Protein AF-D5I5F1-F1 (afdb_monomer_lite)

Organism: Helianthus annuus (NCBI:txid4232)

pLDDT: mean 97.1, std 1.74, range [88.38, 98.69]

Structure (mmCIF, N/CA/C/O backbone):
data_AF-D5I5F1-F1
#
_entry.id   AF-D5I5F1-F1
#
loop_
_atom_site.group_PDB
_atom_site.id
_atom_site.type_symbol
_atom_site.label_atom_id
_atom_site.label_alt_id
_atom_site.label_comp_id
_atom_site.label_asym_id
_atom_site.label_entity_id
_atom_site.label_seq_id
_atom_site.pdbx_PDB_ins_code
_atom_site.Cartn_x
_atom_site.Cartn_y
_atom_site.Cartn_z
_atom_site.occupancy
_atom_site.B_iso_or_equiv
_atom_site.auth_seq_id
_atom_site.auth_comp_id
_atom_site.auth_asym_id
_atom_site.auth_atom_id
_atom_site.pdbx_PDB_model_num
ATOM 1 N N . VAL A 1 1 ? -11.844 8.857 19.966 1.00 94.00 1 VAL A N 1
ATOM 2 C CA . VAL A 1 1 ? -11.184 9.375 18.741 1.00 94.00 1 VAL A CA 1
ATOM 3 C C . VAL A 1 1 ? -9.877 8.657 18.413 1.00 94.00 1 VAL A C 1
ATOM 5 O O . VAL A 1 1 ? -9.889 7.862 17.488 1.00 94.00 1 VAL A O 1
ATOM 8 N N . ILE A 1 2 ? -8.754 8.883 19.117 1.00 98.06 2 ILE A N 1
ATOM 9 C CA . ILE A 1 2 ? -7.472 8.240 18.736 1.00 98.06 2 ILE A CA 1
ATOM 10 C C . ILE A 1 2 ? -7.508 6.722 18.934 1.00 98.06 2 ILE A C 1
ATOM 12 O O . ILE A 1 2 ? -7.108 5.983 18.043 1.00 98.06 2 ILE A O 1
ATOM 16 N N . GLU A 1 3 ? -8.045 6.248 20.057 1.00 98.44 3 GLU A N 1
ATOM 17 C CA . GLU A 1 3 ? -8.206 4.809 20.303 1.00 98.44 3 GLU A CA 1
ATOM 18 C C . GLU A 1 3 ? -9.083 4.138 19.237 1.00 98.44 3 GLU A C 1
ATOM 20 O O . GLU A 1 3 ? -8.743 3.067 18.746 1.00 98.44 3 GLU A O 1
ATOM 25 N N . GLU A 1 4 ? -10.163 4.798 18.812 1.00 98.50 4 GLU A N 1
ATOM 26 C CA . GLU A 1 4 ? -11.046 4.309 17.744 1.00 98.50 4 GLU A CA 1
ATOM 27 C C . GLU A 1 4 ? -10.335 4.285 16.386 1.00 98.50 4 GLU A C 1
ATOM 29 O O . GLU A 1 4 ? -10.475 3.323 15.636 1.00 98.50 4 GLU A O 1
ATOM 34 N N . PHE A 1 5 ? -9.528 5.307 16.083 1.00 98.38 5 PHE A N 1
ATOM 35 C CA . PHE A 1 5 ? -8.703 5.334 14.876 1.00 98.38 5 PHE A CA 1
ATOM 36 C C . PHE A 1 5 ? -7.709 4.162 14.852 1.00 98.38 5 PHE A C 1
ATOM 38 O O . PHE A 1 5 ? -7.613 3.448 13.853 1.00 98.38 5 PHE A O 1
ATOM 45 N N . LEU A 1 6 ? -7.016 3.914 15.969 1.00 98.69 6 LEU A N 1
ATOM 46 C CA . LEU A 1 6 ? -6.079 2.795 16.105 1.00 98.69 6 LEU A CA 1
ATOM 47 C C . LEU A 1 6 ? -6.788 1.434 16.059 1.00 98.69 6 LEU A C 1
ATOM 49 O O . LEU A 1 6 ? -6.262 0.489 15.472 1.00 98.69 6 LEU A O 1
ATOM 53 N N . ALA A 1 7 ? -7.990 1.326 16.628 1.00 98.69 7 ALA A N 1
ATOM 54 C CA . ALA A 1 7 ? -8.812 0.125 16.521 1.00 98.69 7 ALA A CA 1
ATOM 55 C C . ALA A 1 7 ? -9.219 -0.151 15.063 1.00 98.69 7 ALA A C 1
ATOM 57 O O . ALA A 1 7 ? -9.162 -1.297 14.617 1.00 98.69 7 ALA A O 1
ATOM 58 N N . GLY A 1 8 ? -9.550 0.896 14.300 1.00 98.56 8 GLY A N 1
ATOM 59 C CA . GLY A 1 8 ? -9.813 0.803 12.864 1.00 98.56 8 GLY A CA 1
ATOM 60 C C . GLY A 1 8 ? -8.600 0.306 12.073 1.00 98.56 8 GLY A C 1
ATOM 61 O O . GLY A 1 8 ? -8.731 -0.621 11.273 1.00 98.56 8 GLY A O 1
ATOM 62 N N . ALA A 1 9 ? -7.410 0.852 12.346 1.00 98.44 9 ALA A N 1
ATOM 63 C CA . ALA A 1 9 ? -6.162 0.383 11.739 1.00 98.44 9 ALA A CA 1
ATOM 64 C C . ALA A 1 9 ? -5.907 -1.104 12.045 1.00 98.44 9 ALA A C 1
ATOM 66 O O . ALA A 1 9 ? -5.742 -1.904 11.125 1.00 98.44 9 ALA A O 1
ATOM 67 N N . ARG A 1 10 ? -6.017 -1.504 13.321 1.00 98.69 10 ARG A N 1
ATOM 68 C CA . ARG A 1 10 ? -5.868 -2.905 13.744 1.00 98.69 10 ARG A CA 1
ATOM 69 C C . ARG A 1 10 ? -6.865 -3.838 13.050 1.00 98.69 10 ARG A C 1
ATOM 71 O O . ARG A 1 10 ? -6.525 -4.983 12.765 1.00 98.69 10 ARG A O 1
ATOM 78 N N . SER A 1 11 ? -8.088 -3.381 12.782 1.00 98.69 11 SER A N 1
ATOM 79 C CA . SER A 1 11 ? -9.082 -4.183 12.061 1.00 98.69 11 SER A CA 1
ATOM 80 C C . SER A 1 11 ? -8.638 -4.488 10.628 1.00 98.69 11 SER A C 1
ATOM 82 O O . SER A 1 11 ? -8.838 -5.608 10.159 1.00 98.69 11 SER A O 1
ATOM 84 N N . ILE A 1 12 ? -8.026 -3.522 9.935 1.00 98.56 12 ILE A N 1
ATOM 85 C CA . ILE A 1 12 ? -7.469 -3.735 8.593 1.00 98.56 12 ILE A CA 1
ATOM 86 C C . ILE A 1 12 ? -6.220 -4.616 8.646 1.00 98.56 12 ILE A C 1
ATOM 88 O O . ILE A 1 12 ? -6.071 -5.476 7.780 1.00 98.56 12 ILE A O 1
ATOM 92 N N . ASP A 1 13 ? -5.382 -4.489 9.677 1.00 98.69 13 ASP A N 1
ATOM 93 C CA . ASP A 1 13 ? -4.227 -5.377 9.869 1.00 98.69 13 ASP A CA 1
ATOM 94 C C . ASP A 1 13 ? -4.664 -6.840 10.036 1.00 98.69 13 ASP A C 1
ATOM 96 O O . ASP A 1 13 ? -4.111 -7.746 9.412 1.00 98.69 13 ASP A O 1
ATOM 100 N N . GLN A 1 14 ? -5.699 -7.083 10.848 1.00 98.69 14 GLN A N 1
ATOM 101 C CA . GLN A 1 14 ? -6.266 -8.420 11.042 1.00 98.69 14 GLN A CA 1
ATOM 102 C C . GLN A 1 14 ? -6.871 -8.974 9.749 1.00 98.69 14 GLN A C 1
ATOM 104 O O . GLN A 1 14 ? -6.650 -10.145 9.429 1.00 98.69 14 GLN A O 1
ATOM 109 N N . HIS A 1 15 ? -7.588 -8.140 8.985 1.00 98.69 15 HIS A N 1
ATOM 110 C CA . HIS A 1 15 ? -8.105 -8.515 7.665 1.00 98.69 15 HIS A CA 1
ATOM 111 C C . HIS A 1 15 ? -6.970 -8.899 6.717 1.00 98.69 15 HIS A C 1
ATOM 113 O O . HIS A 1 15 ? -7.000 -9.973 6.124 1.00 98.69 15 HIS A O 1
ATOM 119 N N . PHE A 1 16 ? -5.937 -8.060 6.621 1.00 98.62 16 PHE A N 1
ATOM 120 C CA . PHE A 1 16 ? -4.779 -8.308 5.769 1.00 98.62 16 PHE A CA 1
ATOM 121 C C . PHE A 1 16 ? -4.063 -9.614 6.128 1.00 98.62 16 PHE A C 1
ATOM 123 O O . PHE A 1 16 ? -3.666 -10.354 5.233 1.00 98.62 16 PHE A O 1
ATOM 130 N N . HIS A 1 17 ? -3.935 -9.915 7.420 1.00 98.44 17 HIS A N 1
ATOM 131 C CA . HIS A 1 17 ? -3.263 -11.119 7.897 1.00 98.44 17 HIS A CA 1
ATOM 132 C C . HIS A 1 17 ? -4.068 -12.407 7.658 1.00 98.44 17 HIS A C 1
ATOM 134 O O . HIS A 1 17 ? -3.483 -13.448 7.374 1.00 98.44 17 HIS A O 1
ATOM 140 N N . SER A 1 18 ? -5.393 -12.372 7.833 1.00 98.25 18 SER A N 1
ATOM 141 C CA . SER A 1 18 ? -6.212 -13.593 7.939 1.00 98.25 18 SER A CA 1
ATOM 142 C C . SER A 1 18 ? -7.122 -13.882 6.746 1.00 98.25 18 SER A C 1
ATOM 144 O O . SER A 1 18 ? -7.494 -15.039 6.549 1.00 98.25 18 SER A O 1
ATOM 146 N N . ALA A 1 19 ? -7.496 -12.873 5.953 1.00 98.56 19 ALA A N 1
ATOM 147 C CA . ALA A 1 19 ? -8.421 -13.069 4.842 1.00 98.56 19 ALA A CA 1
ATOM 148 C C . ALA A 1 19 ? -7.753 -13.826 3.675 1.00 98.56 19 ALA A C 1
ATOM 150 O O . ALA A 1 19 ? -6.624 -13.477 3.301 1.00 98.56 19 ALA A O 1
ATOM 151 N N . PRO A 1 20 ? -8.452 -14.793 3.038 1.00 98.44 20 PRO A N 1
ATOM 152 C CA . PRO A 1 20 ? -8.007 -15.414 1.789 1.00 98.44 20 PRO A CA 1
ATOM 153 C C . PRO A 1 20 ? -7.701 -14.361 0.720 1.00 98.44 20 PRO A C 1
ATOM 155 O O . PRO A 1 20 ? -8.426 -13.366 0.621 1.00 98.44 20 PRO A O 1
ATOM 158 N N . PHE A 1 21 ? -6.652 -14.565 -0.082 1.00 98.06 21 PHE A N 1
ATOM 159 C CA . PHE A 1 21 ? -6.124 -13.554 -1.011 1.00 98.06 21 PHE A CA 1
ATOM 160 C C . PHE A 1 21 ? -7.171 -13.008 -1.990 1.00 98.06 21 PHE A C 1
ATOM 162 O O . PHE A 1 21 ? -7.200 -11.805 -2.238 1.00 98.06 21 PHE A O 1
ATOM 169 N N . GLU A 1 22 ? -8.075 -13.852 -2.478 1.00 97.69 22 GLU A N 1
ATOM 170 C CA . GLU A 1 22 ? -9.183 -13.497 -3.370 1.00 97.69 22 GLU A CA 1
ATOM 171 C C . GLU A 1 22 ? -10.216 -12.545 -2.741 1.00 97.69 22 GLU A C 1
ATOM 173 O O . GLU A 1 22 ? -11.004 -11.926 -3.451 1.00 97.69 22 GLU A O 1
ATOM 178 N N . SER A 1 23 ? -10.198 -12.403 -1.415 1.00 97.81 23 SER A N 1
ATOM 179 C CA . SER A 1 23 ? -11.075 -11.526 -0.628 1.00 97.81 23 SER A CA 1
ATOM 180 C C . SER A 1 23 ? -10.299 -10.492 0.205 1.00 97.81 23 SER A C 1
ATOM 182 O O . SER A 1 23 ? -10.869 -9.738 0.999 1.00 97.81 23 SER A O 1
ATOM 184 N N . ASN A 1 24 ? -8.977 -10.433 0.032 1.00 98.69 24 ASN A N 1
ATOM 185 C CA . ASN A 1 24 ? -8.089 -9.613 0.839 1.00 98.69 24 ASN A CA 1
ATOM 186 C C . ASN A 1 24 ? -7.880 -8.241 0.176 1.00 98.69 24 ASN A C 1
ATOM 188 O O . ASN A 1 24 ? -7.184 -8.113 -0.831 1.00 98.69 24 ASN A O 1
ATOM 192 N N . ILE A 1 25 ? -8.504 -7.201 0.741 1.00 98.25 25 ILE A N 1
ATOM 193 C CA . ILE A 1 25 ? -8.603 -5.872 0.120 1.00 98.25 25 ILE A CA 1
ATOM 194 C C . ILE A 1 25 ? -7.210 -5.267 -0.152 1.00 98.25 25 ILE A C 1
ATOM 196 O O . ILE A 1 25 ? -6.969 -4.869 -1.296 1.00 98.25 25 ILE A O 1
ATOM 200 N N . PRO A 1 26 ? -6.263 -5.221 0.814 1.00 98.25 26 PRO A N 1
ATOM 201 C CA . PRO A 1 26 ? -4.921 -4.711 0.528 1.00 98.25 26 PRO A CA 1
ATOM 202 C C . PRO A 1 26 ? -4.135 -5.551 -0.488 1.00 98.25 26 PRO A C 1
ATOM 204 O O . PRO A 1 26 ? -3.439 -4.971 -1.322 1.00 98.25 26 PRO A O 1
ATOM 207 N N . VAL A 1 27 ? -4.265 -6.887 -0.471 1.00 98.50 27 VAL A N 1
ATOM 208 C CA . VAL A 1 27 ? -3.597 -7.767 -1.453 1.00 98.50 27 VAL A CA 1
ATOM 209 C C . VAL A 1 27 ? -4.091 -7.465 -2.864 1.00 98.50 27 VAL A C 1
ATOM 211 O O . VAL A 1 27 ? -3.282 -7.210 -3.755 1.00 98.50 27 VAL A O 1
ATOM 214 N N . LEU A 1 28 ? -5.409 -7.421 -3.068 1.00 98.50 28 LEU A N 1
ATOM 215 C CA . LEU A 1 28 ? -6.000 -7.114 -4.370 1.00 98.50 28 LEU A CA 1
ATOM 216 C C . LEU A 1 28 ? -5.589 -5.717 -4.861 1.00 98.50 28 LEU A C 1
ATOM 218 O O . LEU A 1 28 ? -5.209 -5.560 -6.021 1.00 98.50 28 LEU A O 1
ATOM 222 N N . LEU A 1 29 ? -5.581 -4.708 -3.982 1.00 97.56 29 LEU A N 1
ATOM 223 C CA . LEU A 1 29 ? -5.134 -3.352 -4.326 1.00 97.56 29 LEU A CA 1
ATOM 224 C C . LEU A 1 29 ? -3.643 -3.297 -4.713 1.00 97.56 29 LEU A C 1
ATOM 226 O O . LEU A 1 29 ? -3.254 -2.527 -5.601 1.00 97.56 29 LEU A O 1
ATOM 230 N N . GLY A 1 30 ? -2.806 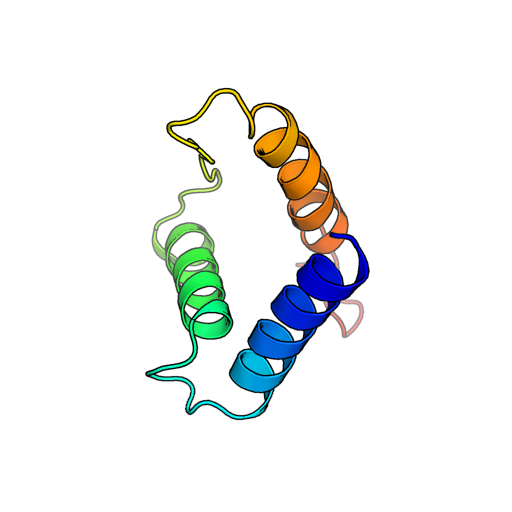-4.109 -4.062 1.00 96.56 30 GLY A N 1
ATOM 231 C CA . GLY A 1 30 ? -1.395 -4.286 -4.405 1.00 96.56 30 GLY A CA 1
ATOM 232 C C . GLY A 1 30 ? -1.212 -4.953 -5.769 1.00 96.56 30 GLY A C 1
ATOM 233 O O . GLY A 1 30 ? -0.492 -4.424 -6.617 1.00 96.56 30 GLY A O 1
ATOM 234 N N . LEU A 1 31 ? -1.925 -6.053 -6.027 1.00 97.88 31 LEU A N 1
ATOM 235 C CA . LEU A 1 31 ? -1.883 -6.772 -7.305 1.00 97.88 31 LEU A CA 1
ATOM 236 C C . LEU A 1 31 ? -2.372 -5.911 -8.474 1.00 97.88 31 LEU A C 1
ATOM 238 O O . LEU A 1 31 ? -1.752 -5.924 -9.532 1.00 97.88 31 LEU A O 1
ATOM 242 N N . LEU A 1 32 ? -3.409 -5.092 -8.277 1.00 97.00 32 LEU A N 1
ATOM 243 C CA . LEU A 1 32 ? -3.837 -4.105 -9.275 1.00 97.00 32 LEU A CA 1
ATOM 244 C C . LEU A 1 32 ? -2.739 -3.077 -9.577 1.00 97.00 32 LEU A C 1
ATOM 246 O O . LEU A 1 32 ? -2.614 -2.629 -10.716 1.00 97.00 32 LEU A O 1
ATOM 250 N N . SER A 1 33 ? -1.919 -2.713 -8.585 1.00 95.88 33 SER A N 1
ATOM 251 C CA . SER A 1 33 ? -0.741 -1.870 -8.819 1.00 95.88 33 SER A CA 1
ATOM 252 C C . SER A 1 33 ? 0.253 -2.542 -9.747 1.00 95.88 33 SER A C 1
ATOM 254 O O . SER A 1 33 ? 0.710 -1.921 -10.701 1.00 95.88 33 SER A O 1
ATOM 256 N N . VAL A 1 34 ? 0.589 -3.798 -9.449 1.00 96.19 34 VAL A N 1
ATOM 257 C CA . VAL A 1 34 ? 1.549 -4.580 -10.230 1.00 96.19 34 VAL A CA 1
ATOM 258 C C . VAL A 1 34 ? 1.021 -4.771 -11.647 1.00 96.19 34 VAL A C 1
ATOM 260 O O . VAL A 1 34 ? 1.749 -4.543 -12.605 1.00 96.19 34 VAL A O 1
ATOM 263 N N . TRP A 1 35 ? -0.264 -5.095 -11.794 1.00 98.00 35 TRP A N 1
ATOM 264 C 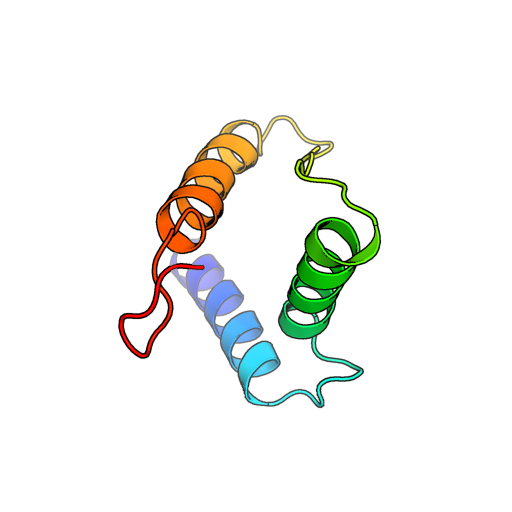CA . TRP A 1 35 ? -0.910 -5.228 -13.095 1.00 98.00 35 TRP A CA 1
ATOM 265 C C . TRP A 1 35 ? -0.794 -3.949 -13.933 1.00 98.00 35 TRP A C 1
ATOM 267 O O . TRP A 1 35 ? -0.269 -3.967 -15.046 1.00 98.00 35 TRP A O 1
ATOM 277 N N . ASN A 1 36 ? -1.223 -2.815 -13.373 1.00 97.75 36 ASN A N 1
ATOM 278 C CA . ASN A 1 36 ? -1.221 -1.544 -14.090 1.00 97.75 36 ASN A CA 1
ATOM 279 C C . ASN A 1 36 ? 0.195 -1.066 -14.439 1.00 97.75 36 ASN A C 1
ATOM 281 O O . ASN A 1 36 ? 0.415 -0.602 -15.554 1.00 97.75 36 ASN A O 1
ATOM 285 N N . VAL A 1 37 ? 1.157 -1.196 -13.523 1.00 96.00 37 VAL A N 1
ATOM 286 C CA . VAL A 1 37 ? 2.525 -0.699 -13.738 1.00 96.00 37 VAL A CA 1
ATOM 287 C C . VAL A 1 37 ? 3.338 -1.656 -14.608 1.00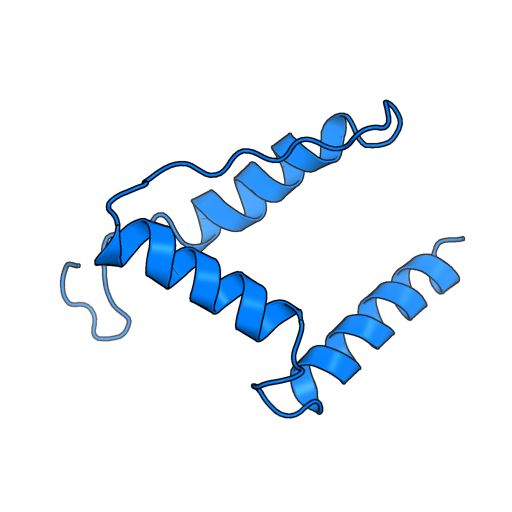 96.00 37 VAL A C 1
ATOM 289 O O . VAL A 1 37 ? 3.914 -1.229 -15.604 1.00 96.00 37 VAL A O 1
ATOM 292 N N . SER A 1 38 ? 3.393 -2.940 -14.251 1.00 94.69 38 SER A N 1
ATOM 293 C CA . SER A 1 38 ? 4.310 -3.907 -14.866 1.00 94.69 38 SER A CA 1
ATOM 294 C C . SER A 1 38 ? 3.786 -4.501 -16.171 1.00 94.69 38 SER A C 1
ATOM 296 O O . SER A 1 38 ? 4.594 -4.847 -17.027 1.00 94.69 38 SER A O 1
ATOM 298 N N . PHE A 1 39 ? 2.464 -4.619 -16.341 1.00 97.31 39 PHE A N 1
ATOM 299 C CA . PHE A 1 39 ? 1.875 -5.254 -17.528 1.00 97.31 39 PHE A CA 1
ATOM 300 C C . PHE A 1 39 ? 1.230 -4.249 -18.482 1.00 97.31 39 PHE A C 1
ATOM 302 O O . PHE A 1 39 ? 1.391 -4.378 -19.692 1.00 97.31 39 PHE A O 1
ATOM 309 N N . LEU A 1 40 ? 0.524 -3.239 -17.962 1.00 97.75 40 LEU A N 1
ATOM 310 C CA . LEU A 1 40 ? -0.108 -2.207 -18.798 1.00 97.75 40 LEU A CA 1
ATOM 311 C C . LEU A 1 40 ? 0.776 -0.973 -19.031 1.00 97.75 40 LEU A C 1
ATOM 313 O O . LEU A 1 40 ? 0.451 -0.146 -19.881 1.00 97.75 40 LEU A O 1
ATOM 317 N N . GLY A 1 41 ? 1.889 -0.842 -18.303 1.00 96.44 41 GLY A N 1
ATOM 318 C CA . GLY A 1 41 ? 2.827 0.266 -18.470 1.00 96.44 41 GLY A CA 1
ATOM 319 C C . GLY A 1 41 ? 2.284 1.618 -18.002 1.00 96.44 41 GLY A C 1
ATOM 320 O O . GLY A 1 41 ? 2.706 2.648 -18.520 1.00 96.44 41 GLY A O 1
ATOM 321 N N . TYR A 1 42 ? 1.350 1.642 -17.048 1.00 97.44 42 TYR A N 1
ATOM 322 C CA . TYR A 1 42 ? 0.827 2.866 -16.436 1.00 97.44 42 TYR A CA 1
ATOM 323 C C . TYR A 1 42 ? 1.625 3.213 -15.169 1.00 97.44 42 TYR A C 1
ATOM 325 O O . TYR A 1 42 ? 1.387 2.618 -14.118 1.00 97.44 42 TYR A O 1
ATOM 333 N N . PRO A 1 43 ? 2.563 4.181 -15.221 1.00 92.19 43 PRO A N 1
ATOM 334 C CA . PRO A 1 43 ? 3.520 4.409 -14.135 1.00 92.19 43 PRO A CA 1
ATOM 335 C C . PRO A 1 43 ? 2.968 5.282 -13.001 1.00 92.19 43 PRO A C 1
ATOM 337 O O . PRO A 1 43 ? 3.612 5.427 -11.964 1.00 92.19 43 PRO A O 1
ATOM 340 N N . ALA A 1 44 ? 1.803 5.902 -13.196 1.00 93.69 44 ALA A N 1
ATOM 341 C CA . ALA A 1 44 ? 1.229 6.865 -12.268 1.00 93.69 44 ALA A CA 1
ATOM 342 C C . ALA A 1 44 ? -0.112 6.379 -11.712 1.00 93.69 44 ALA A C 1
ATOM 344 O O . ALA A 1 44 ? -0.923 5.782 -12.419 1.00 93.69 44 ALA A O 1
ATOM 345 N N . ARG A 1 45 ? -0.363 6.698 -10.440 1.00 94.69 45 ARG A N 1
ATOM 346 C CA . ARG A 1 45 ? -1.633 6.453 -9.752 1.00 94.69 45 ARG A CA 1
ATOM 347 C C . ARG A 1 45 ? -2.194 7.774 -9.237 1.00 94.69 45 ARG A C 1
ATOM 349 O O . ARG A 1 45 ? -1.534 8.456 -8.459 1.00 94.69 45 ARG A O 1
ATOM 356 N N . ALA A 1 46 ? -3.421 8.102 -9.627 1.00 96.38 46 ALA A N 1
ATOM 357 C CA . ALA A 1 46 ? -4.147 9.235 -9.064 1.00 96.38 46 ALA A CA 1
ATOM 358 C C . ALA A 1 46 ? -4.892 8.817 -7.783 1.00 96.38 46 ALA A C 1
ATOM 360 O O . ALA A 1 46 ? -5.521 7.760 -7.745 1.00 96.38 46 ALA A O 1
ATOM 361 N N . ILE A 1 47 ? -4.839 9.656 -6.746 1.00 96.88 47 ILE A N 1
ATOM 362 C CA . ILE A 1 47 ? -5.604 9.495 -5.500 1.00 96.88 47 ILE A CA 1
ATOM 363 C C . ILE A 1 47 ? -6.552 10.688 -5.408 1.00 96.88 47 ILE A C 1
ATOM 365 O O . ILE A 1 47 ? -6.105 11.812 -5.195 1.00 96.88 47 ILE A O 1
ATOM 369 N N . LEU A 1 48 ? -7.847 10.443 -5.616 1.00 97.38 48 LEU A N 1
ATOM 370 C CA . LEU A 1 48 ? -8.864 11.483 -5.809 1.00 97.38 48 LEU A CA 1
ATOM 371 C C . LEU A 1 48 ? -9.978 11.351 -4.754 1.00 97.38 48 LEU A C 1
ATOM 373 O O . LEU A 1 48 ? -11.052 10.834 -5.063 1.00 97.38 48 LEU A O 1
ATOM 377 N N . PRO A 1 49 ? -9.741 11.740 -3.487 1.00 97.00 49 PRO A N 1
ATOM 378 C CA . PRO A 1 49 ? -10.779 11.699 -2.467 1.00 97.00 49 PRO A CA 1
ATOM 379 C C . PRO A 1 49 ? -11.834 12.783 -2.735 1.00 97.00 49 PRO A C 1
ATOM 381 O O . PRO A 1 49 ? -11.512 13.962 -2.854 1.00 97.00 49 PRO A O 1
ATOM 384 N N . TYR A 1 50 ? -13.111 12.400 -2.764 1.00 97.81 50 TYR A N 1
ATOM 385 C CA . TYR A 1 50 ? -14.246 13.310 -2.991 1.00 97.81 50 TYR A CA 1
ATOM 386 C C . TYR A 1 50 ? -14.686 14.009 -1.692 1.00 97.81 50 TYR A C 1
ATOM 388 O O . TYR A 1 50 ? -15.868 14.083 -1.365 1.00 97.81 50 TYR A O 1
ATOM 396 N N . THR A 1 51 ? -13.722 14.477 -0.898 1.00 97.88 51 THR A N 1
ATOM 397 C CA . THR A 1 51 ? -13.977 15.213 0.344 1.00 97.88 51 THR A CA 1
ATOM 398 C C . THR A 1 51 ? -12.793 16.102 0.702 1.00 97.88 51 THR A C 1
ATOM 400 O O . THR A 1 51 ? -11.645 15.653 0.708 1.00 97.88 51 THR A O 1
ATOM 403 N N . GLN A 1 52 ? -13.075 17.361 1.049 1.00 97.50 52 GLN A N 1
ATOM 404 C CA . GLN A 1 52 ? -12.040 18.332 1.412 1.00 97.50 52 GLN A CA 1
ATOM 405 C C . GLN A 1 52 ? -11.273 17.918 2.671 1.00 97.50 52 GLN A C 1
ATOM 407 O O . GLN A 1 52 ? -10.082 18.186 2.784 1.00 97.50 52 GLN A O 1
ATOM 412 N N . ALA A 1 53 ? -11.924 17.212 3.601 1.00 98.06 53 ALA A N 1
ATOM 413 C CA . ALA A 1 53 ? -11.293 16.761 4.841 1.00 98.06 53 ALA A CA 1
ATOM 414 C C . ALA A 1 53 ? -10.077 15.840 4.604 1.00 98.06 53 ALA A C 1
ATOM 416 O O . ALA A 1 53 ? -9.230 15.705 5.483 1.00 98.06 53 ALA A O 1
ATOM 417 N N . LEU A 1 54 ? -9.971 15.224 3.420 1.00 98.19 54 LEU A N 1
ATOM 418 C CA . LEU A 1 54 ? -8.867 14.343 3.034 1.00 98.19 54 LEU A CA 1
ATOM 419 C C . LEU A 1 54 ? -7.845 15.018 2.106 1.00 98.19 54 LEU A C 1
ATOM 421 O O . LEU A 1 54 ? -7.056 14.325 1.467 1.00 98.19 54 LEU A O 1
ATOM 425 N N . GLU A 1 55 ? -7.794 16.353 2.046 1.00 97.50 55 GLU A N 1
ATOM 426 C CA . GLU A 1 55 ? -6.861 17.081 1.169 1.00 97.50 55 GLU A CA 1
ATOM 427 C C . GLU A 1 55 ? -5.378 16.708 1.380 1.00 97.50 55 GLU A C 1
ATOM 429 O O . GLU A 1 55 ? -4.576 16.786 0.450 1.00 97.50 55 GLU A O 1
ATOM 434 N N . LYS A 1 56 ? -4.997 16.268 2.590 1.00 98.06 56 LYS A N 1
ATOM 435 C CA . LYS A 1 56 ? -3.623 15.844 2.920 1.00 98.06 56 LYS A CA 1
ATOM 436 C C . LYS A 1 56 ? -3.383 14.341 2.788 1.00 98.06 56 LYS A C 1
ATOM 438 O O . LYS A 1 56 ? -2.250 13.896 2.962 1.00 98.06 56 LYS A O 1
ATOM 443 N N . LEU A 1 57 ? -4.404 13.562 2.429 1.00 98.00 57 LEU A N 1
ATOM 444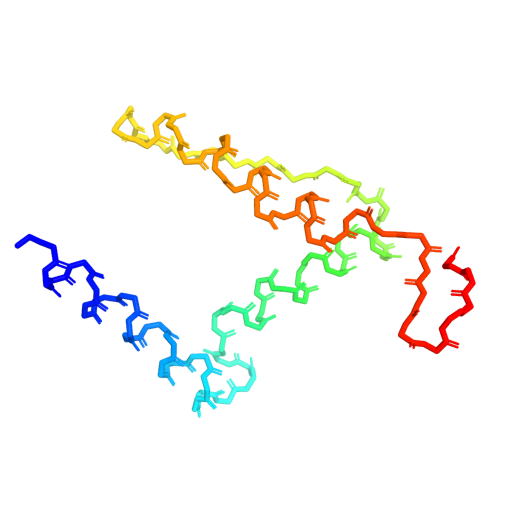 C CA . LEU A 1 57 ? -4.255 12.122 2.239 1.00 98.00 57 LEU A CA 1
ATOM 445 C C . LEU A 1 57 ? -3.324 11.812 1.061 1.00 98.00 57 LEU A C 1
ATOM 447 O O . LEU A 1 57 ? -2.422 10.994 1.201 1.00 98.00 57 LEU A O 1
ATOM 451 N N . ALA A 1 58 ? -3.500 12.482 -0.082 1.00 97.31 58 ALA A N 1
ATOM 452 C CA . ALA A 1 58 ? -2.676 12.227 -1.263 1.00 97.31 58 ALA A CA 1
ATOM 453 C C . ALA A 1 58 ? -1.174 12.509 -1.020 1.00 97.31 58 ALA A C 1
ATOM 455 O O . ALA A 1 58 ? -0.380 11.611 -1.294 1.00 97.31 58 ALA A O 1
ATOM 456 N N . PRO A 1 59 ? -0.762 13.654 -0.429 1.00 97.69 59 PRO A N 1
ATOM 457 C CA . PRO A 1 59 ? 0.631 13.875 -0.026 1.00 97.69 59 PRO A CA 1
ATOM 458 C C . PRO A 1 59 ? 1.177 12.820 0.946 1.00 97.69 59 PRO A C 1
ATOM 460 O O . PRO A 1 59 ? 2.318 12.386 0.806 1.00 97.69 59 PRO A O 1
ATOM 463 N N . HIS A 1 60 ? 0.369 12.369 1.910 1.00 97.94 60 HIS A N 1
ATOM 464 C CA . HIS A 1 60 ? 0.793 11.324 2.841 1.00 97.94 60 HIS A CA 1
ATOM 465 C C . HIS A 1 60 ? 1.045 9.989 2.123 1.00 97.94 60 HIS A C 1
ATOM 467 O O . HIS A 1 60 ? 2.105 9.385 2.282 1.00 97.94 60 HIS A O 1
ATOM 473 N N . ILE A 1 61 ? 0.113 9.552 1.268 1.00 97.44 61 ILE A N 1
ATOM 474 C CA . ILE A 1 61 ? 0.271 8.311 0.496 1.00 97.44 61 ILE A CA 1
ATOM 475 C C . ILE A 1 61 ? 1.404 8.421 -0.531 1.00 97.44 61 ILE A C 1
ATOM 477 O O . ILE A 1 61 ? 2.071 7.424 -0.806 1.00 97.44 61 ILE A O 1
ATOM 481 N N . GLN A 1 62 ? 1.661 9.616 -1.071 1.00 97.62 62 GLN A N 1
ATOM 482 C CA . GLN A 1 62 ? 2.792 9.858 -1.962 1.00 97.62 62 GLN A CA 1
ATOM 483 C C . GLN A 1 62 ? 4.104 9.457 -1.286 1.00 97.62 62 GLN A C 1
ATOM 485 O O . GLN A 1 62 ? 4.861 8.676 -1.862 1.00 97.62 62 GLN A O 1
ATOM 490 N N . GLN A 1 63 ? 4.337 9.922 -0.055 1.00 98.06 63 GLN A N 1
ATOM 491 C CA . GLN A 1 63 ? 5.514 9.529 0.712 1.00 98.06 63 GLN A CA 1
ATOM 492 C C . GLN A 1 63 ? 5.522 8.015 0.968 1.00 98.06 63 GLN A C 1
ATOM 494 O O . GLN A 1 63 ? 6.471 7.338 0.579 1.00 98.06 63 GLN A O 1
ATOM 499 N N . VAL A 1 64 ? 4.438 7.468 1.535 1.00 96.81 64 VAL A N 1
ATOM 500 C CA . VAL A 1 64 ? 4.338 6.037 1.884 1.00 96.81 64 VAL A CA 1
ATOM 501 C C . VAL A 1 64 ? 4.648 5.135 0.688 1.00 96.81 64 VAL A C 1
ATOM 503 O O . VAL A 1 64 ? 5.392 4.168 0.824 1.00 96.81 64 VAL A O 1
ATOM 506 N N . SER A 1 65 ? 4.109 5.441 -0.493 1.00 95.81 65 SER A N 1
ATOM 507 C CA . SER A 1 65 ? 4.276 4.600 -1.678 1.00 95.81 65 SER A CA 1
ATOM 508 C C . SER A 1 65 ? 5.604 4.839 -2.390 1.00 95.81 65 SER A C 1
ATOM 510 O O . SER A 1 65 ? 6.296 3.880 -2.730 1.00 95.81 65 SER A O 1
ATOM 512 N N . MET A 1 66 ? 5.950 6.095 -2.682 1.00 96.62 66 MET A N 1
ATOM 513 C CA . MET A 1 66 ? 7.098 6.399 -3.540 1.00 96.62 66 MET A CA 1
ATOM 514 C C . MET A 1 66 ? 8.420 6.188 -2.807 1.00 96.62 66 MET A C 1
ATOM 516 O O . MET A 1 66 ? 9.359 5.672 -3.404 1.00 96.62 66 MET A O 1
ATOM 520 N N . GLU A 1 67 ? 8.492 6.517 -1.518 1.00 96.94 67 GLU A N 1
ATOM 521 C CA . GLU A 1 67 ? 9.706 6.316 -0.722 1.00 96.94 67 GLU A CA 1
ATOM 522 C C . GLU A 1 67 ? 9.945 4.826 -0.425 1.00 96.94 67 GLU A C 1
ATOM 524 O O . GLU A 1 67 ? 11.077 4.339 -0.483 1.00 96.94 67 GLU A O 1
ATOM 529 N N . SER A 1 68 ? 8.874 4.060 -0.186 1.00 95.31 68 SER A N 1
ATOM 530 C CA . SER A 1 68 ? 8.985 2.618 0.061 1.00 95.31 68 SER A CA 1
ATOM 531 C C . SER A 1 68 ? 9.374 1.846 -1.201 1.00 95.31 68 SER A C 1
ATOM 533 O O . SER A 1 68 ? 10.306 1.037 -1.152 1.00 95.31 68 SER A O 1
ATOM 535 N N . ASN A 1 69 ? 8.706 2.124 -2.328 1.00 94.31 69 ASN A N 1
ATOM 536 C CA . ASN A 1 69 ? 8.756 1.279 -3.529 1.00 94.31 69 ASN A CA 1
ATOM 537 C C . ASN A 1 69 ? 9.559 1.877 -4.694 1.00 94.31 69 ASN A C 1
ATOM 539 O O . ASN A 1 69 ? 9.836 1.168 -5.657 1.00 94.31 69 ASN A O 1
ATOM 543 N N . GLY A 1 70 ? 9.959 3.151 -4.630 1.00 93.00 70 GLY A N 1
ATOM 544 C CA . GLY A 1 70 ? 10.815 3.811 -5.624 1.00 93.00 70 GLY A CA 1
ATOM 545 C C . GLY A 1 70 ? 12.272 3.358 -5.525 1.00 93.00 70 GLY A C 1
ATOM 546 O O . GLY A 1 70 ? 13.163 4.158 -5.249 1.00 93.00 70 GLY A O 1
ATOM 547 N N . LYS A 1 71 ? 12.509 2.055 -5.678 1.00 95.50 71 LYS A N 1
ATOM 548 C CA . LYS A 1 71 ? 13.806 1.401 -5.477 1.00 95.50 71 LYS A CA 1
ATOM 549 C C . LYS A 1 71 ? 14.367 0.905 -6.806 1.00 95.50 71 LYS A C 1
ATOM 551 O O . LYS A 1 71 ? 13.624 0.649 -7.744 1.00 95.50 71 LYS A O 1
ATOM 556 N N . GLY A 1 72 ? 15.693 0.783 -6.874 1.00 96.25 72 GLY A N 1
ATOM 557 C CA . GLY A 1 72 ? 16.420 0.309 -8.063 1.00 96.25 72 GLY A CA 1
ATOM 558 C C . GLY A 1 72 ? 17.218 -0.979 -7.843 1.00 96.25 72 GLY A C 1
ATOM 559 O O . GLY A 1 72 ? 17.982 -1.374 -8.719 1.00 96.25 72 GLY A O 1
ATOM 560 N N . VAL A 1 73 ? 17.091 -1.604 -6.671 1.00 96.88 73 VAL A N 1
ATOM 561 C CA . VAL A 1 73 ? 17.828 -2.814 -6.284 1.00 96.88 73 VAL A CA 1
ATOM 562 C C . VAL A 1 73 ? 16.850 -3.793 -5.639 1.00 96.88 73 VAL A C 1
ATOM 564 O O . VAL A 1 73 ? 16.036 -3.397 -4.804 1.00 96.88 73 VAL A O 1
ATOM 567 N N . SER A 1 74 ? 16.916 -5.051 -6.065 1.00 95.50 74 SER A N 1
ATOM 568 C CA . SER A 1 74 ? 16.138 -6.179 -5.547 1.00 95.50 74 SER A CA 1
ATOM 569 C C . SER A 1 74 ? 16.627 -6.635 -4.169 1.00 95.50 74 SER A C 1
ATOM 571 O O . SER A 1 74 ? 17.686 -6.222 -3.695 1.00 95.50 74 SER A O 1
ATOM 573 N N . ILE A 1 75 ? 15.865 -7.528 -3.530 1.00 95.75 75 ILE A N 1
ATOM 574 C CA . ILE A 1 75 ? 16.219 -8.090 -2.220 1.00 95.75 75 ILE A CA 1
ATOM 575 C C . ILE A 1 75 ? 17.532 -8.892 -2.242 1.00 95.75 75 ILE A C 1
ATOM 577 O O . ILE A 1 75 ? 18.239 -8.921 -1.241 1.00 95.75 75 ILE A O 1
ATOM 581 N N . ASP A 1 76 ? 17.899 -9.452 -3.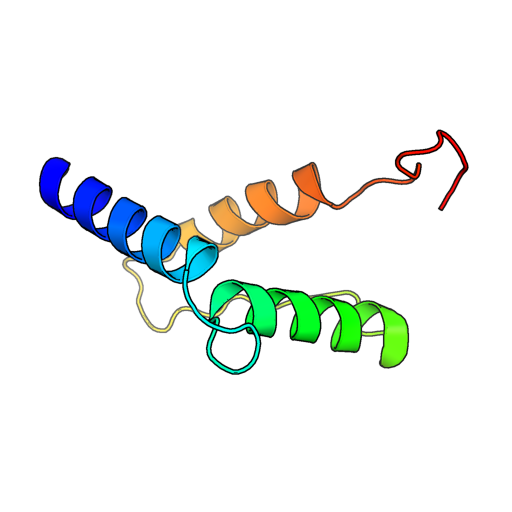398 1.00 97.12 76 ASP A N 1
ATOM 582 C CA . ASP A 1 76 ? 19.146 -10.201 -3.602 1.00 97.12 76 ASP A CA 1
ATOM 583 C C . ASP A 1 76 ? 20.350 -9.290 -3.918 1.00 97.12 76 ASP A C 1
ATOM 585 O O . ASP A 1 76 ? 21.451 -9.767 -4.187 1.00 97.12 76 ASP A O 1
ATOM 589 N N . GLY A 1 77 ? 20.160 -7.964 -3.925 1.00 96.00 77 GLY A N 1
ATOM 590 C CA . GLY A 1 77 ? 21.217 -6.990 -4.215 1.00 96.00 77 GLY A CA 1
ATOM 591 C C . GLY A 1 77 ? 21.486 -6.758 -5.707 1.00 96.00 77 GLY A C 1
ATOM 592 O O . GLY A 1 77 ? 22.422 -6.041 -6.059 1.00 96.00 77 GLY A O 1
ATOM 593 N N . VAL A 1 78 ? 20.666 -7.323 -6.597 1.00 97.25 78 VAL A N 1
ATOM 594 C CA . VAL A 1 78 ? 20.774 -7.137 -8.056 1.00 97.25 78 VAL A CA 1
ATOM 595 C C . VAL A 1 78 ? 19.955 -5.924 -8.500 1.00 97.25 78 VAL A C 1
ATOM 597 O O . VAL A 1 78 ? 18.882 -5.673 -7.950 1.00 97.25 78 VAL A O 1
ATOM 600 N N . ARG A 1 79 ? 20.435 -5.173 -9.498 1.00 94.94 79 ARG A N 1
ATOM 601 C CA . ARG A 1 79 ? 19.704 -4.041 -10.094 1.00 94.94 79 ARG A CA 1
ATOM 602 C C . ARG A 1 79 ? 18.376 -4.501 -10.721 1.00 94.94 79 ARG A C 1
ATOM 604 O O . ARG A 1 79 ? 18.367 -5.522 -11.404 1.00 94.94 79 ARG A O 1
ATOM 611 N N . LEU A 1 80 ? 17.303 -3.741 -10.470 1.00 88.38 80 LEU A N 1
ATOM 612 C CA . LEU A 1 80 ? 15.967 -3.938 -11.061 1.00 88.38 80 LEU A CA 1
ATOM 613 C C . LEU A 1 80 ? 15.903 -3.508 -12.532 1.00 88.38 80 LEU A C 1
ATOM 615 O O . LEU A 1 80 ? 16.646 -2.566 -12.904 1.00 88.38 80 LEU A O 1
#

Sequence (80 a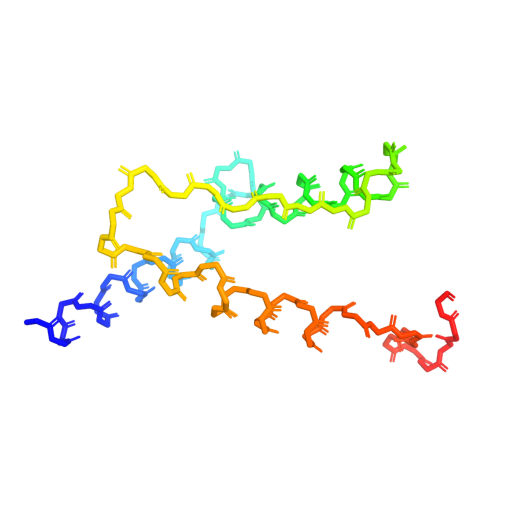a):
VIEEFLAGARSIDQHFHSAPFESNIPVLLGLLSVWNVSFLGYPARAILPYTQALEKLAPHIQQVSMESNGKGVSIDGVRL

Secondary structure (DSSP, 8-state):
-HHHHHHHHHHHHHHHHHS-GGG-HHHHHHHHHHIIIIIS---------SSGGGTTHHHHHHHHHHHHH--SB-TTS-B-

InterPro domains:
  IPR001672 Phosphoglucose isomerase (PGI) [PF00342] (2-79)
  IPR001672 Phosphoglucose isomerase (PGI) [PS51463] (1-80)
  IPR001672 Phosphoglucose isomerase (PGI) [PTHR11469] (2-80)
  IPR046348 SIS domain superfamily [SSF53697] (2-78)

Foldseek 3Di:
DVVVVVVVVVVLVCLCVPPDLVPNVVNVVVVVVCCCCVPVVNPDDDDDDPDPVCVCVVVVVCCVPCVVPVDQADPVRHGD

Radius of gyration: 15.53 Å; chains: 1; bounding box: 36×34×39 Å